Protein AF-A0A7C1EI01-F1 (afdb_monomer_lite)

Secondary structure (DSSP, 8-state):
------HHHHHHHHHHHHHHHHHHHHS-HHHHHHTSPPP--PPSS--S--EEEEEEEE--PSPPBTTTBS-TTPPTT--EEEEEEEE-TT----TTS--HHHHHHTTTT---SSPPP-----

Sequence (122 aa):
MNKHFSRRDFLKLAGGAAATLTGASLLPQFLRKSLIPEEVASAAGDYDLYFAGTDGWMYNPPPYISPYHPDVLAPAPFTNYMFGFRDVTHYVDSVGGLTAVEKVQNQKMKAQHNAPFFWVNQ

pLDDT: mean 81.77, std 12.19, range [41.81, 95.5]

Foldseek 3Di:
DDDDQDPVNVCCVVVVVVCVVVVLVPDDPVVNVVPPPDDPDDDDDDDQWDKDKEKAFAADDDDADPPQWQPPPGDPPGRHIDIAIDTLSPQDQDVVDDHSVVVSVVRYRVDDPDHDDDDDDD

Structure (mmCIF, N/CA/C/O backbone):
data_AF-A0A7C1EI01-F1
#
_entry.id   AF-A0A7C1EI01-F1
#
loop_
_atom_site.group_PDB
_atom_site.id
_atom_site.type_symbol
_atom_site.label_atom_id
_atom_site.label_alt_id
_atom_site.label_comp_id
_atom_site.label_asym_id
_atom_site.label_entity_id
_atom_site.label_seq_id
_atom_site.pdbx_PDB_ins_code
_atom_site.Cartn_x
_atom_site.Cartn_y
_atom_site.Cartn_z
_atom_site.occupancy
_atom_site.B_iso_or_equiv
_atom_site.auth_seq_id
_atom_site.auth_comp_id
_atom_site.auth_asym_id
_atom_site.auth_atom_id
_atom_site.pdbx_PDB_model_num
ATOM 1 N N . MET A 1 1 ? -9.568 25.580 26.111 1.00 41.81 1 MET A N 1
ATOM 2 C CA . MET A 1 1 ? -9.729 26.615 25.062 1.00 41.81 1 MET A CA 1
ATOM 3 C C . MET A 1 1 ? -11.176 26.606 24.595 1.00 41.81 1 MET A C 1
ATOM 5 O O . MET A 1 1 ? -11.569 25.676 23.902 1.00 41.81 1 MET A O 1
ATOM 9 N N . ASN A 1 2 ? -11.974 27.596 24.994 1.00 49.00 2 ASN A N 1
ATOM 10 C CA . ASN A 1 2 ? -13.374 27.693 24.576 1.00 49.00 2 ASN A CA 1
ATOM 11 C C . ASN A 1 2 ? -13.425 28.240 23.144 1.00 49.00 2 ASN A C 1
ATOM 13 O O . ASN A 1 2 ? -13.115 29.408 22.916 1.00 49.00 2 ASN A O 1
ATOM 17 N N . LYS A 1 3 ? -13.769 27.396 22.164 1.00 63.31 3 LYS A N 1
ATOM 18 C CA . LYS A 1 3 ? -14.010 27.847 20.787 1.00 63.31 3 LYS A CA 1
ATOM 19 C C . LYS A 1 3 ? -15.363 28.561 20.748 1.00 63.31 3 LYS A C 1
ATOM 21 O O . LYS A 1 3 ? -16.404 27.916 20.809 1.00 63.31 3 LYS A O 1
ATOM 26 N N . HIS A 1 4 ? -15.349 29.889 20.680 1.00 66.75 4 HIS A N 1
ATOM 27 C CA . HIS A 1 4 ? -16.561 30.684 20.492 1.00 66.75 4 HIS A CA 1
ATOM 28 C C . HIS A 1 4 ? -16.965 30.669 19.014 1.00 66.75 4 HIS A C 1
ATOM 30 O O . HIS A 1 4 ? -16.247 31.202 18.172 1.00 66.75 4 HIS A O 1
ATOM 36 N N . PHE A 1 5 ? -18.120 30.079 18.700 1.00 78.31 5 PHE A N 1
ATOM 37 C CA . PHE A 1 5 ? -18.736 30.212 17.380 1.00 78.31 5 PHE A CA 1
ATOM 38 C C . PHE A 1 5 ? -19.298 31.624 17.220 1.00 78.31 5 PHE A C 1
ATOM 40 O O . PHE A 1 5 ? -20.155 32.055 17.996 1.00 78.31 5 PHE A O 1
ATOM 47 N N . SER A 1 6 ? -18.820 32.364 16.219 1.00 82.81 6 SER A N 1
ATOM 48 C CA . SER A 1 6 ? -19.370 33.679 15.912 1.00 82.81 6 SER A CA 1
ATOM 49 C C . SER A 1 6 ? -20.645 33.552 15.073 1.00 82.81 6 SER A C 1
ATOM 51 O O . SER A 1 6 ? -20.854 32.578 14.350 1.00 82.81 6 SER A O 1
ATOM 53 N N . ARG A 1 7 ? -21.492 34.587 15.094 1.00 83.81 7 ARG A N 1
ATOM 54 C CA . ARG A 1 7 ? -22.681 34.671 14.222 1.00 83.81 7 ARG A CA 1
ATOM 55 C C . ARG A 1 7 ? -22.326 34.532 12.738 1.00 83.81 7 ARG A C 1
ATOM 57 O O . ARG A 1 7 ? -23.116 34.017 11.957 1.00 83.81 7 ARG A O 1
ATOM 64 N N . ARG A 1 8 ? -21.124 34.967 12.351 1.00 83.44 8 ARG A N 1
ATOM 65 C CA . ARG A 1 8 ? -20.612 34.819 10.987 1.00 83.44 8 ARG A CA 1
ATOM 66 C C . ARG A 1 8 ? -20.279 33.364 10.669 1.00 83.44 8 ARG A C 1
ATOM 68 O O . ARG A 1 8 ? -20.521 32.940 9.546 1.00 83.44 8 ARG A O 1
ATOM 75 N N . ASP A 1 9 ? -19.774 32.605 11.635 1.00 83.12 9 ASP A N 1
ATOM 76 C CA . ASP A 1 9 ? -19.512 31.172 11.463 1.00 83.12 9 ASP A CA 1
ATOM 77 C C . ASP A 1 9 ? -20.823 30.393 11.349 1.00 83.12 9 ASP A C 1
ATOM 79 O O . ASP A 1 9 ? -20.943 29.529 10.485 1.00 83.12 9 ASP A O 1
ATOM 83 N N . PHE A 1 10 ? -21.843 30.781 12.121 1.00 85.44 10 PHE A N 1
ATOM 84 C CA . PHE A 1 10 ? -23.197 30.248 11.967 1.00 85.44 10 PHE A CA 1
ATOM 85 C C . PHE A 1 10 ? -23.778 30.543 10.578 1.00 85.44 10 PHE A C 1
ATOM 87 O O . PHE A 1 10 ? -24.258 29.632 9.918 1.00 85.44 10 PHE A O 1
ATOM 94 N N . LEU A 1 11 ? -23.692 31.787 10.092 1.00 85.12 11 LEU A N 1
ATOM 95 C CA . LEU A 1 11 ? -24.203 32.150 8.763 1.00 85.12 11 LEU A CA 1
ATOM 96 C C . LEU A 1 11 ? -23.438 31.464 7.625 1.00 85.12 11 LEU A C 1
ATOM 98 O O . LEU A 1 11 ? -24.045 31.098 6.625 1.00 85.12 11 LEU A O 1
ATOM 102 N N . LYS A 1 12 ? -22.127 31.253 7.773 1.00 81.81 12 LYS A N 1
ATOM 103 C CA . LYS A 1 12 ? -21.328 30.481 6.810 1.00 81.81 12 LYS A CA 1
ATOM 104 C C . LYS A 1 12 ? -21.739 29.012 6.789 1.00 81.81 12 LYS A C 1
ATOM 106 O O . LYS A 1 12 ? -21.883 28.447 5.711 1.00 81.81 12 LYS A O 1
ATOM 111 N N . LEU A 1 13 ? -21.955 28.416 7.961 1.00 81.19 13 LEU A N 1
ATOM 112 C CA . LEU A 1 13 ? -22.380 27.024 8.084 1.00 81.19 13 LEU A CA 1
ATOM 113 C C . LEU A 1 13 ? -23.804 26.832 7.544 1.00 81.19 13 LEU A C 1
ATOM 115 O O . LEU A 1 13 ? -24.029 25.990 6.682 1.00 81.19 13 LEU A O 1
ATOM 119 N N . ALA A 1 14 ? -24.751 27.649 8.007 1.00 76.44 14 ALA A N 1
ATOM 120 C CA . ALA A 1 14 ? -26.152 27.586 7.607 1.00 76.44 14 ALA A CA 1
ATOM 121 C C . ALA A 1 14 ? -26.341 27.948 6.126 1.00 76.44 14 ALA A C 1
ATOM 123 O O . ALA A 1 14 ? -27.041 27.242 5.405 1.00 76.44 14 ALA A O 1
ATOM 124 N N . GLY A 1 15 ? -25.677 29.006 5.651 1.00 74.38 15 GLY A N 1
ATOM 125 C CA . GLY A 1 15 ? -25.700 29.406 4.245 1.00 74.38 15 GLY A CA 1
ATOM 126 C C . GLY A 1 15 ? -25.064 28.356 3.334 1.00 74.38 15 GLY A C 1
ATOM 127 O O . GLY A 1 15 ? -25.639 28.021 2.302 1.00 74.38 15 GLY A O 1
ATOM 128 N N . GLY A 1 16 ? -23.928 27.779 3.741 1.00 73.56 16 GLY A N 1
ATOM 129 C CA . GLY A 1 16 ? -23.265 26.700 3.007 1.00 73.56 16 GLY A CA 1
ATOM 130 C C . GLY A 1 16 ? -24.123 25.438 2.911 1.00 73.56 16 GLY A C 1
ATOM 131 O O . GLY A 1 16 ? -24.260 24.880 1.822 1.00 73.56 16 GLY A O 1
ATOM 132 N N . ALA A 1 17 ? -24.759 25.036 4.017 1.00 70.75 17 ALA A N 1
ATOM 133 C CA . ALA A 1 17 ? -25.672 23.894 4.063 1.00 70.75 17 ALA A CA 1
ATOM 134 C C . ALA A 1 17 ? -26.922 24.116 3.194 1.00 70.75 17 ALA A C 1
ATOM 136 O O . ALA A 1 17 ? -27.318 23.238 2.431 1.00 70.75 17 ALA A O 1
ATOM 137 N N . ALA A 1 18 ? -27.523 25.307 3.245 1.00 70.50 18 ALA A N 1
ATOM 138 C CA . ALA A 1 18 ? -28.698 25.623 2.436 1.00 70.50 18 ALA A CA 1
ATOM 139 C C . ALA A 1 18 ? -28.383 25.607 0.928 1.00 70.50 18 ALA A C 1
ATOM 141 O O . ALA A 1 18 ? -29.167 25.072 0.138 1.00 70.50 18 ALA A O 1
ATOM 142 N N . ALA A 1 19 ? -27.223 26.137 0.523 1.00 73.38 19 ALA A N 1
ATOM 143 C CA . ALA A 1 19 ? -26.795 26.137 -0.877 1.00 73.38 19 ALA A CA 1
ATOM 144 C C . ALA A 1 19 ? -26.515 24.719 -1.401 1.00 73.38 19 ALA A C 1
ATOM 146 O O . ALA A 1 19 ? -26.899 24.397 -2.524 1.00 73.38 19 ALA A O 1
ATOM 147 N N . THR A 1 20 ? -25.894 23.854 -0.593 1.00 71.31 20 THR A N 1
ATOM 148 C CA . THR A 1 20 ? -25.622 22.458 -0.981 1.00 71.31 20 THR A CA 1
ATOM 149 C C . THR A 1 20 ? -26.898 21.631 -1.088 1.00 71.31 20 THR A C 1
ATOM 151 O O . THR A 1 20 ? -27.077 20.931 -2.082 1.00 71.31 20 THR A O 1
ATOM 154 N N . LEU A 1 21 ? -27.820 21.755 -0.129 1.00 69.81 21 LEU A N 1
ATOM 155 C CA . LEU A 1 21 ? -29.100 21.038 -0.165 1.00 69.81 21 LEU A CA 1
ATOM 156 C C . LEU A 1 21 ? -29.973 21.476 -1.350 1.00 69.81 21 LEU A C 1
ATOM 158 O O . LEU A 1 21 ? -30.563 20.635 -2.028 1.00 69.81 21 LEU A O 1
ATOM 162 N N . THR A 1 22 ? -30.009 22.779 -1.644 1.00 70.50 22 THR A N 1
ATOM 163 C CA . THR A 1 22 ? -30.762 23.314 -2.791 1.00 70.50 22 THR A CA 1
ATOM 164 C C . THR A 1 22 ? -30.089 22.961 -4.119 1.00 70.50 22 THR A C 1
ATOM 166 O O . THR A 1 22 ? -30.758 22.587 -5.074 1.00 70.50 22 THR A O 1
ATOM 169 N N . GLY A 1 23 ? -28.758 23.014 -4.199 1.00 67.88 23 GLY A N 1
ATOM 170 C CA . GLY A 1 23 ? -28.025 22.611 -5.400 1.00 67.88 23 GLY A CA 1
ATOM 171 C C . GLY A 1 23 ? -28.218 21.128 -5.728 1.00 67.88 23 GLY A C 1
ATOM 172 O O . GLY A 1 23 ? -28.485 20.777 -6.875 1.00 67.88 23 GLY A O 1
ATOM 173 N N . ALA A 1 24 ? -28.169 20.256 -4.717 1.00 64.94 24 ALA A N 1
ATOM 174 C CA . ALA A 1 24 ? -28.373 18.820 -4.887 1.00 64.94 24 ALA A CA 1
ATOM 175 C C . ALA A 1 24 ? -29.806 18.468 -5.334 1.00 64.94 24 ALA A C 1
ATOM 177 O O . ALA A 1 24 ? -29.994 17.561 -6.149 1.00 64.94 24 ALA A O 1
ATOM 178 N N . SER A 1 25 ? -30.818 19.210 -4.866 1.00 66.38 25 SER A N 1
ATOM 179 C CA . SER A 1 25 ? -32.220 19.008 -5.262 1.00 66.38 25 SER A CA 1
ATOM 180 C C . SER A 1 25 ? -32.546 19.500 -6.678 1.00 66.38 25 SER A C 1
ATOM 182 O O . SER A 1 25 ? -33.592 19.132 -7.215 1.00 66.38 25 SER A O 1
ATOM 184 N N . LEU A 1 26 ? -31.646 20.261 -7.309 1.00 76.94 26 LEU A N 1
ATOM 185 C CA . LEU A 1 26 ? -31.748 20.710 -8.702 1.00 76.94 26 LEU A CA 1
ATOM 186 C C . LEU A 1 26 ? -30.970 19.825 -9.687 1.00 76.94 26 LEU A C 1
ATOM 188 O O . LEU A 1 26 ? -31.162 19.946 -10.896 1.00 76.94 26 LEU A O 1
ATOM 192 N N . LEU A 1 27 ? -30.123 18.905 -9.208 1.00 76.31 27 LEU A N 1
ATOM 193 C CA . LEU A 1 27 ? -29.371 18.007 -10.087 1.00 76.31 27 LEU A CA 1
ATOM 194 C C . LEU A 1 27 ? -30.304 17.035 -10.829 1.00 76.31 27 LEU A C 1
ATOM 196 O O . LEU A 1 27 ? -31.235 16.512 -10.214 1.00 76.31 27 LEU A O 1
ATOM 200 N N . PRO A 1 28 ? -30.050 16.715 -12.107 1.00 75.38 28 PRO A N 1
ATOM 201 C CA . PRO A 1 28 ? -30.771 15.667 -12.822 1.00 75.38 28 PRO A CA 1
ATOM 202 C C . PRO A 1 28 ? -30.701 14.315 -12.099 1.00 75.38 28 PRO A C 1
ATOM 204 O O . PRO A 1 28 ? -29.660 13.938 -11.561 1.00 75.38 28 PRO A O 1
ATOM 207 N N . GLN A 1 29 ? -31.797 13.552 -12.106 1.00 68.62 29 GLN A N 1
ATOM 208 C CA . GLN A 1 29 ? -31.934 12.314 -11.322 1.00 68.62 29 GLN A CA 1
ATOM 209 C C . GLN A 1 29 ? -30.859 11.254 -11.628 1.00 68.62 29 GLN A C 1
ATOM 211 O O . GLN A 1 29 ? -30.470 10.502 -10.736 1.00 68.62 29 GLN A O 1
ATOM 216 N N . PHE A 1 30 ? -30.329 11.233 -12.854 1.00 72.50 30 PHE A N 1
ATOM 217 C CA . PHE A 1 30 ? -29.234 10.342 -13.244 1.00 72.50 30 PHE A CA 1
ATOM 218 C C . PHE A 1 30 ? -27.877 10.743 -12.636 1.00 72.50 30 PHE A C 1
ATOM 220 O O . PHE A 1 30 ? -27.081 9.869 -12.321 1.00 72.50 30 PHE A O 1
ATOM 227 N N . LEU A 1 31 ? -27.634 12.038 -12.397 1.00 69.44 31 LEU A N 1
ATOM 228 C CA . LEU A 1 31 ? -26.421 12.530 -11.729 1.00 69.44 31 LEU A CA 1
ATOM 229 C C . LEU A 1 31 ? -26.479 12.344 -10.212 1.00 69.44 31 LEU A C 1
ATOM 231 O O . LEU A 1 31 ? -25.445 12.152 -9.582 1.00 69.44 31 LEU A O 1
ATOM 235 N N . ARG A 1 32 ? -27.682 12.355 -9.620 1.00 66.19 32 ARG A N 1
ATOM 236 C CA . ARG A 1 32 ? -27.852 12.107 -8.180 1.00 66.19 32 ARG A CA 1
ATOM 237 C C . ARG A 1 32 ? -27.375 10.714 -7.786 1.00 66.19 32 ARG A C 1
ATOM 239 O O . ARG A 1 32 ? -26.705 10.594 -6.775 1.00 66.19 32 ARG A O 1
ATOM 246 N N . LYS A 1 33 ? -27.665 9.682 -8.587 1.00 62.31 33 LYS A N 1
ATOM 247 C CA . LYS A 1 33 ? -27.241 8.303 -8.290 1.00 62.31 33 LYS A CA 1
ATOM 248 C C . LYS A 1 33 ? -25.723 8.111 -8.303 1.00 62.31 33 LYS A C 1
ATOM 250 O O . LYS A 1 33 ? -25.226 7.371 -7.471 1.00 62.31 33 LYS A O 1
ATOM 255 N N . SER A 1 34 ? -24.997 8.794 -9.187 1.00 62.25 34 SER A N 1
ATOM 256 C CA . SER A 1 34 ? -23.532 8.673 -9.268 1.00 62.25 34 SER A CA 1
ATOM 257 C C . SER A 1 34 ? -22.776 9.456 -8.192 1.00 62.25 34 SER A C 1
ATOM 259 O O . SER A 1 34 ? -21.573 9.276 -8.045 1.00 62.25 34 SER A O 1
ATOM 261 N N . LEU A 1 35 ? -23.452 10.365 -7.484 1.00 61.28 35 LEU A N 1
ATOM 262 C CA . LEU A 1 35 ? -22.847 11.245 -6.480 1.00 61.28 35 LEU A CA 1
ATOM 263 C C . LEU A 1 35 ? -23.216 10.861 -5.045 1.00 61.28 35 LEU A C 1
ATOM 265 O O . LEU A 1 35 ? -22.760 11.517 -4.109 1.00 61.28 35 LEU A O 1
ATOM 269 N N . ILE A 1 36 ? -24.044 9.832 -4.856 1.00 63.16 36 ILE A N 1
ATOM 270 C CA . ILE A 1 36 ? -24.290 9.277 -3.528 1.00 63.16 36 ILE A CA 1
ATOM 271 C C . ILE A 1 36 ? -23.066 8.421 -3.188 1.00 63.16 36 ILE A C 1
ATOM 273 O O . ILE A 1 36 ? -22.747 7.518 -3.962 1.00 63.16 36 ILE A O 1
ATOM 277 N N . PRO A 1 37 ? -22.359 8.701 -2.079 1.00 55.44 37 PRO A N 1
ATOM 278 C CA . PRO A 1 37 ? -21.342 7.791 -1.579 1.00 55.44 37 PRO A CA 1
ATOM 279 C C . PRO A 1 37 ? -21.984 6.417 -1.403 1.00 55.44 37 PRO A C 1
ATOM 281 O O . PRO A 1 37 ? -22.984 6.301 -0.694 1.00 55.44 37 PRO A O 1
ATOM 284 N N . GLU A 1 38 ? -21.449 5.404 -2.081 1.00 56.34 38 GLU A N 1
ATOM 285 C CA . GLU A 1 38 ? -21.878 4.024 -1.872 1.00 56.34 38 GLU A CA 1
ATOM 286 C C . GLU A 1 38 ? -21.678 3.696 -0.388 1.00 56.34 38 GLU A C 1
ATOM 288 O O . GLU A 1 38 ? -20.615 3.972 0.183 1.00 56.34 38 GLU A O 1
ATOM 293 N N . GLU A 1 39 ? -22.713 3.157 0.253 1.00 55.19 39 GLU A N 1
ATOM 294 C CA . GLU A 1 39 ? -22.588 2.678 1.620 1.00 55.19 39 GLU A CA 1
ATOM 295 C C . GLU A 1 39 ? -21.586 1.522 1.601 1.00 55.19 39 GLU A C 1
ATOM 297 O O . GLU A 1 39 ? -21.732 0.569 0.832 1.00 55.19 39 GLU A O 1
ATOM 302 N N . VAL A 1 40 ? -20.517 1.637 2.390 1.00 62.44 40 VAL A N 1
ATOM 303 C CA . VAL A 1 40 ? -19.517 0.575 2.497 1.00 62.44 40 VAL A CA 1
A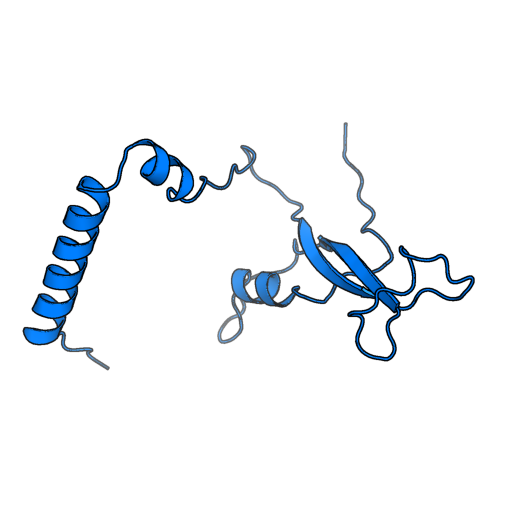TOM 304 C C . VAL A 1 40 ? -20.242 -0.647 3.044 1.00 62.44 40 VAL A C 1
ATOM 306 O O . VAL A 1 40 ? -20.626 -0.670 4.212 1.00 62.44 40 VAL A O 1
ATOM 309 N N . ALA A 1 41 ? -20.470 -1.640 2.186 1.00 61.88 41 ALA A N 1
ATOM 310 C CA . ALA A 1 41 ? -21.059 -2.900 2.594 1.00 61.88 41 ALA A CA 1
ATOM 311 C C . ALA A 1 41 ? -20.102 -3.576 3.581 1.00 61.88 41 ALA A C 1
ATOM 313 O O . ALA A 1 41 ? -19.073 -4.132 3.198 1.00 61.88 41 ALA A O 1
ATOM 314 N N . SER A 1 42 ? -20.438 -3.495 4.862 1.00 60.91 42 SER A N 1
ATOM 315 C CA . SER A 1 42 ? -19.788 -4.278 5.901 1.00 60.91 42 SER A CA 1
ATOM 316 C C . SER A 1 42 ? -20.438 -5.650 5.925 1.00 60.91 42 SER A C 1
ATOM 318 O O . SER A 1 42 ? -21.665 -5.772 5.902 1.00 60.91 42 SER A O 1
ATOM 320 N N . ALA A 1 43 ? -19.622 -6.696 5.976 1.00 59.16 43 ALA A N 1
ATOM 321 C CA . ALA A 1 43 ? -20.144 -8.006 6.307 1.00 59.16 43 ALA A CA 1
ATOM 322 C C . ALA A 1 43 ? -20.813 -7.936 7.709 1.00 59.16 43 ALA A C 1
ATOM 324 O O . ALA A 1 43 ? -20.431 -7.118 8.551 1.00 59.16 43 ALA A O 1
ATOM 325 N N . ALA A 1 44 ? -21.839 -8.757 7.953 1.00 64.81 44 ALA A N 1
ATOM 326 C CA . ALA A 1 44 ? -22.525 -8.816 9.247 1.00 64.81 44 ALA A CA 1
ATOM 327 C C . ALA A 1 44 ? -21.812 -9.752 10.246 1.00 64.81 44 ALA A C 1
ATOM 329 O O . ALA A 1 44 ? -21.657 -10.942 9.959 1.00 64.81 44 ALA A O 1
ATOM 330 N N . GLY A 1 45 ? -21.421 -9.238 11.418 1.00 69.38 45 GLY A N 1
ATOM 331 C CA . GLY A 1 45 ? -20.837 -10.022 12.515 1.00 69.38 45 GLY A CA 1
ATOM 332 C C . GLY A 1 45 ? -19.620 -9.369 13.174 1.00 69.38 45 GLY A C 1
ATOM 333 O O . GLY A 1 45 ? -19.152 -8.321 12.734 1.00 69.38 45 GLY A O 1
ATOM 334 N N . ASP A 1 46 ? -19.122 -10.007 14.232 1.00 75.06 46 ASP A N 1
ATOM 335 C CA . ASP A 1 46 ? -17.836 -9.668 14.842 1.00 75.06 46 ASP A CA 1
ATOM 336 C C . ASP A 1 46 ? -16.713 -10.350 14.050 1.00 75.06 46 ASP A C 1
ATOM 338 O O . ASP A 1 46 ? -16.715 -11.572 13.889 1.00 75.06 46 ASP A O 1
ATOM 342 N N . TYR A 1 47 ? -15.760 -9.560 13.551 1.00 77.00 47 TYR A N 1
ATOM 343 C CA . TYR A 1 47 ? -14.587 -10.053 12.826 1.00 77.00 47 TYR A CA 1
ATOM 344 C C . TYR A 1 47 ? -13.337 -9.941 13.682 1.00 77.00 47 TYR A C 1
ATOM 346 O O . TYR A 1 47 ? -13.094 -8.914 14.321 1.00 77.00 47 TYR A O 1
ATOM 354 N N . ASP A 1 48 ? -12.514 -10.979 13.627 1.00 85.75 48 ASP A N 1
ATOM 355 C CA . ASP A 1 48 ? -11.209 -11.067 14.271 1.00 85.75 48 ASP A CA 1
ATOM 356 C C . ASP A 1 48 ? -10.039 -10.892 13.287 1.00 85.75 48 ASP A C 1
ATOM 358 O O . ASP A 1 48 ? -8.890 -10.883 13.720 1.00 85.75 48 ASP A O 1
ATOM 362 N N . LEU A 1 49 ? -10.313 -10.703 11.987 1.00 87.19 49 LEU A N 1
ATOM 363 C CA . LEU A 1 49 ? -9.315 -10.540 10.927 1.00 87.19 49 LEU A CA 1
ATOM 364 C C . LEU A 1 49 ? -9.722 -9.429 9.947 1.00 87.19 49 LEU A C 1
ATOM 366 O O . LEU A 1 49 ? -10.802 -9.468 9.357 1.00 87.19 49 LEU A O 1
ATOM 370 N N . TYR A 1 50 ? -8.835 -8.452 9.739 1.00 86.38 50 TYR A N 1
ATOM 371 C CA . TYR A 1 50 ? -9.069 -7.294 8.873 1.00 86.38 50 TYR A CA 1
ATOM 372 C C . TYR A 1 50 ? -7.957 -7.149 7.835 1.00 86.38 50 TYR A C 1
ATOM 374 O O . TYR A 1 50 ? -6.785 -6.965 8.173 1.00 86.38 50 TYR A O 1
ATOM 382 N N . PHE A 1 51 ? -8.340 -7.147 6.557 1.00 87.94 51 PHE A N 1
ATOM 383 C CA . PHE A 1 51 ? -7.440 -6.864 5.442 1.00 87.94 51 PHE A CA 1
ATOM 384 C C . PHE A 1 51 ? -7.818 -5.557 4.756 1.00 87.94 51 PHE A C 1
ATOM 386 O O . PHE A 1 51 ? -8.951 -5.372 4.317 1.00 87.94 51 PHE A O 1
ATOM 393 N N . ALA A 1 52 ? -6.844 -4.663 4.617 1.00 87.81 52 ALA A N 1
ATOM 394 C CA . ALA A 1 52 ? -6.987 -3.457 3.819 1.00 87.81 52 ALA A CA 1
ATOM 395 C C . ALA A 1 52 ? -6.411 -3.686 2.419 1.00 87.81 52 ALA A C 1
ATOM 397 O O . ALA A 1 52 ? -5.305 -4.216 2.279 1.00 87.81 52 ALA A O 1
ATOM 398 N N . GLY A 1 53 ? -7.138 -3.249 1.390 1.00 88.25 53 GLY A N 1
ATOM 399 C CA . GLY A 1 53 ? -6.574 -3.104 0.051 1.00 88.25 53 GLY A CA 1
ATOM 400 C C . GLY A 1 53 ? -5.484 -2.030 0.056 1.00 88.25 53 GLY A C 1
ATOM 401 O O . GLY A 1 53 ? -5.661 -0.959 0.634 1.00 88.25 53 GLY A O 1
ATOM 402 N N . THR A 1 54 ? -4.349 -2.324 -0.564 1.00 91.75 54 THR A N 1
ATOM 403 C CA . THR A 1 54 ? -3.205 -1.418 -0.694 1.00 91.75 54 THR A CA 1
ATOM 404 C C . THR A 1 54 ? -2.629 -1.499 -2.104 1.00 91.75 54 THR A C 1
ATOM 406 O O . THR A 1 54 ? -2.949 -2.387 -2.894 1.00 91.75 54 THR A O 1
ATOM 409 N N . ASP A 1 55 ? -1.784 -0.539 -2.422 1.00 92.81 55 ASP A N 1
ATOM 410 C CA . ASP A 1 55 ? -1.111 -0.339 -3.686 1.00 92.81 55 ASP A CA 1
ATOM 411 C C . ASP A 1 55 ? 0.383 -0.094 -3.458 1.00 92.81 55 ASP A C 1
ATOM 413 O O . ASP A 1 55 ? 0.833 0.112 -2.329 1.00 92.81 55 ASP A O 1
ATOM 417 N N . GLY A 1 56 ? 1.191 -0.142 -4.509 1.00 93.44 56 GLY A N 1
ATOM 418 C CA . GLY A 1 56 ? 2.613 0.142 -4.388 1.00 93.44 56 GLY A CA 1
ATOM 419 C C . GLY A 1 56 ? 3.396 -0.114 -5.661 1.00 93.44 56 GLY A C 1
ATOM 420 O O . GLY A 1 56 ? 2.876 -0.623 -6.651 1.00 93.44 56 GLY A O 1
ATOM 421 N N . TRP A 1 57 ? 4.674 0.246 -5.611 1.00 93.75 57 TRP A N 1
ATOM 422 C CA . TRP A 1 57 ? 5.619 -0.010 -6.686 1.00 93.75 57 TRP A CA 1
ATOM 423 C C . TRP A 1 57 ? 6.492 -1.213 -6.347 1.00 93.75 57 TRP A C 1
ATOM 425 O O . TRP A 1 57 ? 6.957 -1.353 -5.215 1.00 93.75 57 TRP A O 1
ATOM 435 N N . MET A 1 58 ? 6.750 -2.058 -7.338 1.00 92.56 58 MET A N 1
ATOM 436 C CA . MET A 1 58 ? 7.649 -3.198 -7.211 1.00 92.56 58 MET A CA 1
ATOM 437 C C . MET A 1 58 ? 8.644 -3.254 -8.365 1.00 92.56 58 MET A C 1
ATOM 439 O O . MET A 1 58 ? 8.401 -2.749 -9.464 1.00 92.56 58 MET A O 1
ATOM 443 N N . TYR A 1 59 ? 9.787 -3.876 -8.095 1.00 93.00 59 TYR A N 1
ATOM 444 C CA . TYR A 1 59 ? 10.759 -4.231 -9.115 1.00 93.00 59 TYR A CA 1
ATOM 445 C C . TYR A 1 59 ? 10.503 -5.670 -9.550 1.00 93.00 59 TYR A C 1
ATOM 447 O O . TYR A 1 59 ? 10.532 -6.584 -8.727 1.00 93.00 59 TYR A O 1
ATOM 455 N N . ASN A 1 60 ? 10.269 -5.858 -10.841 1.00 91.50 60 ASN A N 1
ATOM 456 C CA . ASN A 1 60 ? 10.257 -7.151 -11.495 1.00 91.50 60 ASN A CA 1
ATOM 457 C C . ASN A 1 60 ? 11.457 -7.211 -12.455 1.00 91.50 60 ASN A C 1
ATOM 459 O O . ASN A 1 60 ? 11.687 -6.248 -13.194 1.00 91.50 60 ASN A O 1
ATOM 463 N N . PRO A 1 61 ? 12.252 -8.291 -12.447 1.00 92.94 61 PRO A N 1
ATOM 464 C CA . PRO A 1 61 ? 13.382 -8.412 -13.355 1.00 92.94 61 PRO A CA 1
ATOM 465 C C . PRO A 1 61 ? 12.923 -8.688 -14.802 1.00 92.94 61 PRO A C 1
ATOM 467 O O . PRO A 1 61 ? 11.790 -9.124 -15.018 1.00 92.94 61 PRO A O 1
ATOM 470 N N . PRO A 1 62 ? 13.815 -8.499 -15.795 1.00 93.69 62 PRO A N 1
ATOM 471 C CA . PRO A 1 62 ? 13.580 -8.911 -17.180 1.00 93.69 62 PRO A CA 1
ATOM 472 C C . PRO A 1 62 ? 13.154 -10.393 -17.303 1.00 93.69 62 PRO A C 1
ATOM 474 O O . PRO A 1 62 ? 13.512 -11.201 -16.442 1.00 93.69 62 PRO A O 1
ATOM 477 N N . PRO A 1 63 ? 12.474 -10.791 -18.399 1.00 94.62 63 PRO A N 1
ATOM 478 C CA . PRO A 1 63 ? 12.352 -10.078 -19.674 1.00 94.62 63 PRO A CA 1
ATOM 479 C C . PRO A 1 63 ? 11.251 -9.010 -19.700 1.00 94.62 63 PRO A C 1
ATOM 481 O O . PRO A 1 63 ? 10.171 -9.194 -19.149 1.00 94.62 63 PRO A O 1
ATOM 484 N N . TYR A 1 64 ? 11.513 -7.911 -20.410 1.00 94.25 64 TYR A N 1
ATOM 485 C CA . TYR A 1 64 ? 10.533 -6.850 -20.645 1.00 94.25 64 TYR A CA 1
ATOM 486 C C . TYR A 1 64 ? 9.592 -7.235 -21.785 1.00 94.25 64 TYR A C 1
ATOM 488 O O . TYR A 1 64 ? 10.033 -7.656 -22.856 1.00 94.25 64 TYR A O 1
ATOM 496 N N . ILE A 1 65 ? 8.292 -7.095 -21.544 1.00 93.12 65 ILE A N 1
ATOM 497 C CA . ILE A 1 65 ? 7.221 -7.494 -22.453 1.00 93.12 65 ILE A CA 1
ATOM 498 C C . ILE A 1 65 ? 6.305 -6.289 -22.639 1.00 93.12 65 ILE A C 1
ATOM 500 O O . ILE A 1 65 ? 5.468 -5.984 -21.790 1.00 93.12 65 ILE A O 1
ATOM 504 N N . SER A 1 66 ? 6.468 -5.590 -23.759 1.00 90.00 66 SER A N 1
ATOM 505 C CA . SER A 1 66 ? 5.632 -4.436 -24.095 1.00 90.00 66 SER A CA 1
ATOM 506 C C . SER A 1 66 ? 4.185 -4.864 -24.406 1.00 90.00 66 SER A C 1
ATOM 508 O O . SER A 1 66 ? 4.003 -5.895 -25.058 1.00 9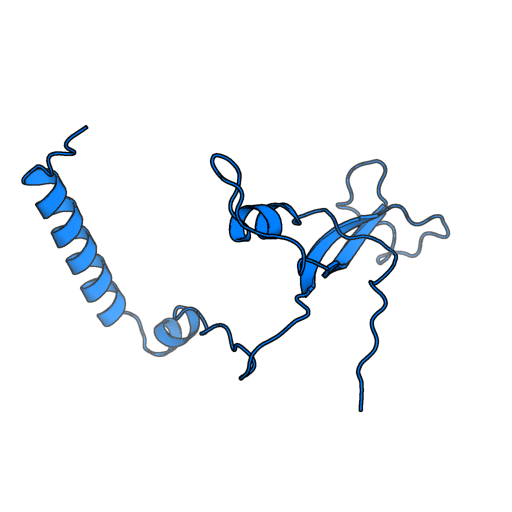0.00 66 SER A O 1
ATOM 510 N N . PRO A 1 67 ? 3.154 -4.103 -23.982 1.00 88.00 67 PRO A N 1
ATOM 511 C CA . PRO A 1 67 ? 3.201 -2.873 -23.176 1.00 88.00 67 PRO A CA 1
ATOM 512 C C . PRO A 1 67 ? 3.111 -3.114 -21.655 1.00 88.00 67 PRO A C 1
ATOM 514 O O . PRO A 1 67 ? 2.940 -2.167 -20.896 1.00 88.00 67 PRO A O 1
ATOM 517 N N . TYR A 1 68 ? 3.160 -4.368 -21.206 1.00 88.94 68 TYR A N 1
ATOM 518 C CA . TYR A 1 68 ? 2.794 -4.768 -19.843 1.00 88.94 68 TYR A CA 1
ATOM 519 C C . TYR A 1 68 ? 3.897 -4.546 -18.798 1.00 88.94 68 TYR A C 1
ATOM 521 O O . TYR A 1 68 ? 3.603 -4.294 -17.631 1.00 88.94 68 TYR A O 1
ATOM 529 N N . HIS A 1 69 ? 5.166 -4.685 -19.184 1.00 92.94 69 HIS A N 1
ATOM 530 C CA . HIS A 1 69 ? 6.308 -4.564 -18.281 1.00 92.94 69 HIS A CA 1
ATOM 531 C C . HIS A 1 69 ? 7.568 -4.118 -19.047 1.00 92.94 69 HIS A C 1
ATOM 533 O O . HIS A 1 69 ? 7.908 -4.746 -20.054 1.00 92.94 69 HIS A O 1
ATOM 539 N N . PRO A 1 70 ? 8.301 -3.097 -18.570 1.00 94.56 70 PRO A N 1
ATOM 540 C CA . PRO A 1 70 ? 7.995 -2.263 -17.408 1.00 94.56 70 PRO A CA 1
ATOM 541 C C . PRO A 1 70 ? 6.849 -1.277 -17.677 1.00 94.56 70 PRO A C 1
ATOM 543 O O . PRO A 1 70 ? 6.601 -0.875 -18.811 1.00 94.56 70 PRO A O 1
ATOM 546 N N . ASP A 1 71 ? 6.165 -0.889 -16.608 1.00 93.81 71 ASP A N 1
ATOM 547 C CA . ASP A 1 71 ? 5.236 0.232 -16.563 1.00 93.81 71 ASP A CA 1
ATOM 548 C C . ASP A 1 71 ? 6.000 1.538 -16.823 1.00 93.81 71 ASP A C 1
ATOM 550 O O . ASP A 1 71 ? 6.974 1.862 -16.140 1.00 93.81 71 ASP A O 1
ATOM 554 N N . VAL A 1 72 ? 5.545 2.292 -17.824 1.00 93.31 72 VAL A N 1
ATOM 555 C CA . VAL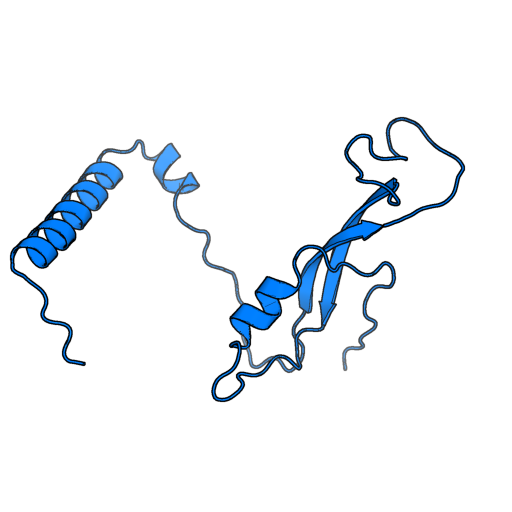 A 1 72 ? 6.163 3.552 -18.263 1.00 93.31 72 VAL A CA 1
ATOM 556 C C . VAL A 1 72 ? 6.057 4.677 -17.229 1.00 93.31 72 VAL A C 1
ATOM 558 O O . VAL A 1 72 ? 6.779 5.666 -17.340 1.00 93.31 72 VAL A O 1
ATOM 561 N N . LEU A 1 73 ? 5.168 4.548 -16.239 1.00 94.12 73 LEU A N 1
ATOM 562 C CA . LEU A 1 73 ? 4.977 5.511 -15.153 1.00 94.12 73 LEU A CA 1
ATOM 563 C C . LEU A 1 73 ? 5.695 5.109 -13.859 1.00 94.12 73 LEU A C 1
ATOM 565 O O . LEU A 1 73 ? 5.642 5.861 -12.883 1.00 94.12 73 LEU A O 1
ATOM 569 N N . ALA A 1 74 ? 6.363 3.952 -13.824 1.00 94.19 74 ALA A N 1
ATOM 570 C CA . ALA A 1 74 ? 7.058 3.507 -12.627 1.00 94.19 74 ALA A CA 1
ATOM 571 C C . ALA A 1 74 ? 8.248 4.434 -12.297 1.00 94.19 74 ALA A C 1
ATOM 573 O O . ALA A 1 74 ? 9.117 4.659 -13.145 1.00 94.19 74 ALA A O 1
ATOM 574 N N . PRO A 1 75 ? 8.334 4.972 -11.065 1.00 94.62 75 PRO A N 1
ATOM 575 C CA . PRO A 1 75 ? 9.506 5.715 -10.634 1.00 94.62 75 PRO A CA 1
ATOM 576 C C . PRO A 1 75 ? 10.675 4.755 -10.404 1.00 94.62 75 PRO A C 1
ATOM 578 O O . PRO A 1 75 ? 10.494 3.645 -9.902 1.00 94.62 75 PRO A O 1
ATOM 581 N N . ALA A 1 76 ? 11.897 5.199 -10.698 1.00 94.50 76 ALA A N 1
ATOM 582 C CA . ALA A 1 76 ? 13.089 4.421 -10.375 1.00 94.50 76 ALA A CA 1
ATOM 583 C C . ALA A 1 76 ? 13.160 4.127 -8.855 1.00 94.50 76 ALA A C 1
ATOM 585 O O . ALA A 1 76 ? 12.871 5.023 -8.056 1.00 94.50 76 ALA A O 1
ATOM 586 N N . PRO A 1 77 ? 13.557 2.909 -8.427 1.00 93.19 77 PRO A N 1
ATOM 587 C CA . PRO A 1 77 ? 14.075 1.793 -9.229 1.00 93.19 77 PRO A CA 1
ATOM 588 C C . PRO A 1 77 ? 13.009 0.762 -9.654 1.00 93.19 77 PRO A C 1
ATOM 590 O O . PRO A 1 77 ? 13.358 -0.361 -10.003 1.00 93.19 77 PRO A O 1
ATOM 593 N N . PHE A 1 78 ? 11.721 1.081 -9.569 1.00 94.44 78 PHE A N 1
ATOM 594 C CA . PHE A 1 78 ? 10.641 0.123 -9.787 1.00 94.44 78 PHE A CA 1
ATOM 595 C C . PHE A 1 78 ? 10.287 -0.042 -11.266 1.00 94.44 78 PHE A C 1
ATOM 597 O O . PHE A 1 78 ? 10.651 0.777 -12.107 1.00 94.44 78 PHE A O 1
ATOM 604 N N . THR A 1 79 ? 9.561 -1.114 -11.580 1.00 95.50 79 THR A N 1
ATOM 605 C CA . THR A 1 79 ? 9.164 -1.450 -12.954 1.00 95.50 79 THR A CA 1
ATOM 606 C C . THR A 1 79 ? 7.674 -1.684 -13.111 1.00 95.50 79 THR A C 1
ATOM 608 O O . THR A 1 79 ? 7.215 -1.751 -14.242 1.00 95.50 79 THR A O 1
ATOM 611 N N . ASN A 1 80 ? 6.912 -1.882 -12.033 1.00 93.50 80 ASN A N 1
ATOM 612 C CA . ASN A 1 80 ? 5.478 -2.147 -12.109 1.00 93.50 80 ASN A CA 1
ATOM 613 C C . ASN A 1 80 ? 4.753 -1.551 -10.912 1.00 93.50 80 ASN A C 1
ATOM 615 O O . ASN A 1 80 ? 5.258 -1.589 -9.786 1.00 93.50 80 ASN A O 1
ATOM 619 N N . TYR A 1 81 ? 3.544 -1.065 -11.162 1.00 93.06 81 TYR A N 1
ATOM 620 C CA . TYR A 1 81 ? 2.568 -0.839 -10.113 1.00 93.06 81 TYR A CA 1
ATOM 621 C C . TYR A 1 81 ? 1.862 -2.149 -9.759 1.00 93.06 81 TYR A C 1
ATOM 623 O O . TYR A 1 81 ? 1.595 -2.978 -10.632 1.00 93.06 81 TYR A O 1
ATOM 631 N N . MET A 1 82 ? 1.543 -2.337 -8.484 1.00 91.50 82 MET A N 1
ATOM 632 C CA . MET A 1 82 ? 0.808 -3.499 -8.005 1.00 91.50 82 MET A CA 1
ATOM 633 C C . MET A 1 82 ? -0.271 -3.108 -7.001 1.00 91.50 82 MET A C 1
ATOM 635 O O . MET A 1 82 ? -0.117 -2.154 -6.238 1.00 91.50 82 MET A O 1
ATOM 639 N N . PHE A 1 83 ? -1.333 -3.908 -6.972 1.00 91.94 83 PHE A N 1
ATOM 640 C CA . PHE A 1 83 ? -2.327 -3.913 -5.906 1.00 91.94 83 PHE A CA 1
ATOM 641 C C . PHE A 1 83 ? -2.131 -5.151 -5.036 1.00 91.94 83 PHE A C 1
ATOM 643 O O . PHE A 1 83 ? -1.664 -6.189 -5.504 1.00 91.94 83 PHE A O 1
ATOM 650 N N . GLY A 1 84 ? -2.505 -5.052 -3.770 1.00 89.25 84 GLY A N 1
ATOM 651 C CA . GLY A 1 84 ? -2.421 -6.160 -2.836 1.00 89.25 84 GLY A CA 1
ATOM 652 C C . GLY A 1 84 ? -3.254 -5.923 -1.589 1.00 89.25 84 GLY A C 1
ATOM 653 O O . GLY A 1 84 ? -4.049 -4.988 -1.508 1.00 89.25 84 GLY A O 1
ATOM 654 N N . PHE A 1 85 ? -3.041 -6.784 -0.602 1.00 88.12 85 PHE A N 1
ATOM 655 C CA . PHE A 1 85 ? -3.710 -6.710 0.688 1.00 88.12 85 PHE A CA 1
ATOM 656 C C . PHE A 1 85 ? -2.688 -6.606 1.811 1.00 88.12 85 PHE A C 1
ATOM 658 O O . PHE A 1 85 ? -1.592 -7.167 1.735 1.00 88.12 85 PHE A O 1
ATOM 665 N N . ARG A 1 86 ? -3.067 -5.905 2.875 1.00 88.19 86 ARG A N 1
ATOM 666 C CA . ARG A 1 86 ? -2.293 -5.785 4.105 1.00 88.19 86 ARG A CA 1
ATOM 667 C C . ARG A 1 86 ? -3.141 -6.246 5.277 1.00 88.19 86 ARG A C 1
ATOM 669 O O . ARG A 1 86 ? -4.264 -5.774 5.429 1.00 88.19 86 ARG A O 1
ATOM 676 N N . ASP A 1 87 ? -2.591 -7.132 6.104 1.00 89.62 87 ASP A N 1
ATOM 677 C CA . ASP A 1 87 ? -3.178 -7.436 7.410 1.00 89.62 87 ASP A CA 1
ATOM 678 C C . ASP A 1 87 ? -3.076 -6.193 8.302 1.00 89.62 87 ASP A C 1
ATOM 680 O O . ASP A 1 87 ? -1.977 -5.701 8.584 1.00 89.62 87 ASP A O 1
ATOM 684 N N . VAL A 1 88 ? -4.231 -5.671 8.707 1.00 90.56 88 VAL A N 1
ATOM 685 C CA . VAL A 1 88 ? -4.370 -4.492 9.568 1.00 90.56 88 VAL A CA 1
ATOM 686 C C . VAL A 1 88 ? -5.071 -4.811 10.886 1.00 90.56 88 VAL A C 1
ATOM 688 O O . VAL A 1 88 ? -5.382 -3.903 11.651 1.00 90.56 88 VAL A O 1
ATOM 691 N N . THR A 1 89 ? -5.265 -6.094 11.192 1.00 90.12 89 THR A N 1
ATOM 692 C CA . THR A 1 89 ? -5.960 -6.593 12.392 1.00 90.12 89 THR A CA 1
ATOM 693 C C . THR A 1 89 ? -5.365 -6.048 13.688 1.00 90.12 89 THR A C 1
ATOM 695 O O . THR A 1 89 ? -6.065 -5.798 14.662 1.00 90.12 89 THR A O 1
ATOM 698 N N . HIS A 1 90 ? -4.054 -5.820 13.695 1.00 89.50 90 HIS A N 1
ATOM 699 C CA . HIS A 1 90 ? -3.301 -5.362 14.858 1.00 89.50 90 HIS A CA 1
ATOM 700 C C . HIS A 1 90 ? -3.268 -3.831 15.018 1.00 89.50 90 HIS A C 1
ATOM 702 O O . HIS A 1 90 ? -2.656 -3.323 15.963 1.00 89.50 90 HIS A O 1
ATOM 708 N N . TYR A 1 91 ? -3.873 -3.062 14.105 1.00 92.06 91 TYR A N 1
ATOM 709 C CA . TYR A 1 91 ? -3.925 -1.608 14.235 1.00 92.06 91 TYR A CA 1
ATOM 710 C C . TYR A 1 91 ? -4.997 -1.189 15.228 1.00 92.06 91 TYR A C 1
ATOM 712 O O . TYR A 1 91 ? -6.181 -1.136 14.926 1.00 92.06 91 TYR A O 1
ATOM 720 N N . VAL A 1 92 ? -4.527 -0.835 16.420 1.00 90.06 92 VAL A N 1
ATOM 721 C CA . VAL A 1 92 ? -5.332 -0.282 17.509 1.00 90.06 92 VAL A CA 1
ATOM 722 C C . VAL A 1 92 ? -5.003 1.188 17.731 1.00 90.06 92 VAL A C 1
ATOM 724 O O . VAL A 1 92 ? -3.907 1.652 17.389 1.00 90.06 92 VAL A O 1
ATOM 727 N N . ASP A 1 93 ? -5.933 1.930 18.323 1.00 92.19 93 ASP A N 1
ATOM 728 C CA . ASP A 1 93 ? -5.682 3.302 18.756 1.00 92.19 93 ASP A CA 1
ATOM 729 C C . ASP A 1 93 ? -4.556 3.345 19.795 1.00 92.19 93 ASP A C 1
ATOM 731 O O . ASP A 1 93 ? -4.428 2.477 20.658 1.00 92.19 93 ASP A O 1
ATOM 735 N N . SER A 1 94 ? -3.713 4.371 19.707 1.00 89.19 94 SER A N 1
ATOM 736 C CA . SER A 1 94 ? -2.646 4.627 20.681 1.00 89.19 94 SER A CA 1
ATOM 737 C C . SER A 1 94 ? -2.861 5.973 21.357 1.00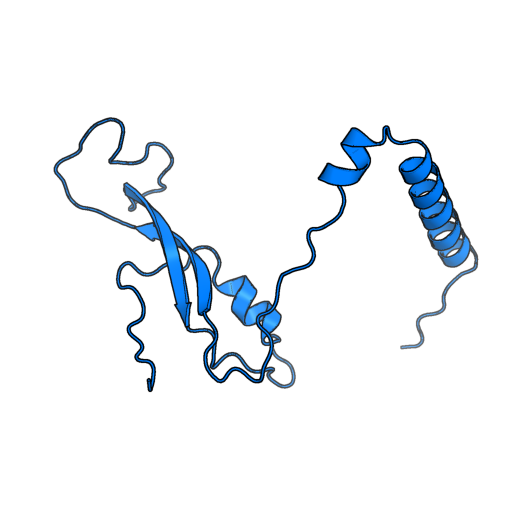 89.19 94 SER A C 1
ATOM 739 O O . SER A 1 94 ? -3.121 6.967 20.681 1.00 89.19 94 SER A O 1
ATOM 741 N N . VAL A 1 95 ? -2.712 6.023 22.683 1.00 92.00 95 VAL A N 1
ATOM 742 C CA . VAL A 1 95 ? -2.863 7.266 23.455 1.00 92.00 95 VAL A CA 1
ATOM 743 C C . VAL A 1 95 ? -1.811 8.284 23.010 1.00 92.00 95 VAL A C 1
ATOM 745 O O . VAL A 1 95 ? -0.615 8.018 23.090 1.00 92.00 95 VAL A O 1
ATOM 748 N N . GLY A 1 96 ? -2.262 9.447 22.532 1.00 91.31 96 GLY A N 1
ATOM 749 C CA . GLY A 1 96 ? -1.385 10.519 22.042 1.00 91.31 96 GLY A CA 1
ATOM 750 C C . GLY A 1 96 ? -0.692 10.229 20.704 1.00 91.31 96 GLY A C 1
ATOM 751 O O . GLY A 1 96 ? 0.191 10.988 20.313 1.00 91.31 96 GLY A O 1
ATOM 752 N N . GLY A 1 97 ? -1.068 9.148 20.013 1.00 91.06 97 GLY A N 1
ATOM 753 C CA . GLY A 1 97 ? -0.531 8.769 18.707 1.00 91.06 97 GLY A CA 1
ATOM 754 C C . GLY A 1 97 ? -1.603 8.714 17.621 1.00 91.06 97 GLY A C 1
ATOM 755 O O . GLY A 1 97 ? -2.732 9.157 17.815 1.00 91.06 97 GLY A O 1
ATOM 756 N N . LEU A 1 98 ? -1.233 8.132 16.479 1.00 91.25 98 LEU A N 1
ATOM 757 C CA . LEU A 1 98 ? -2.165 7.886 15.380 1.00 91.25 98 LEU A CA 1
ATOM 758 C C . LEU A 1 98 ? -3.276 6.921 15.811 1.00 91.25 98 LEU A C 1
ATOM 760 O O . LEU A 1 98 ? -3.028 5.933 16.515 1.00 91.25 98 LEU A O 1
ATOM 764 N N . THR A 1 99 ? -4.479 7.189 15.328 1.00 94.12 99 THR A N 1
ATOM 765 C CA . THR A 1 99 ? -5.626 6.284 15.400 1.00 94.12 99 THR A CA 1
ATOM 766 C C . THR A 1 99 ? -5.405 5.047 14.524 1.00 94.12 99 THR A C 1
ATOM 768 O O . THR A 1 99 ? -4.583 5.045 13.602 1.00 94.12 99 THR A O 1
ATOM 771 N N . ALA A 1 100 ? -6.148 3.977 14.786 1.00 89.69 100 ALA A N 1
ATOM 772 C CA . ALA A 1 100 ? -6.204 2.777 13.961 1.00 89.69 100 ALA A CA 1
ATOM 773 C C . ALA A 1 100 ? -6.544 3.125 12.506 1.00 89.69 100 ALA A C 1
ATOM 775 O O . ALA A 1 100 ? -5.870 2.666 11.586 1.00 89.69 100 ALA A O 1
ATOM 776 N N . VAL A 1 101 ? -7.517 4.017 12.300 1.00 90.25 101 VAL A N 1
ATOM 777 C CA . VAL A 1 101 ? -7.918 4.487 10.968 1.00 90.25 101 VAL A CA 1
ATOM 778 C C . VAL A 1 101 ? -6.749 5.158 10.253 1.00 90.25 101 VAL A C 1
ATOM 780 O O . VAL A 1 101 ? -6.448 4.816 9.112 1.00 90.25 101 VAL A O 1
ATOM 783 N N . GLU A 1 102 ? -6.033 6.064 10.916 1.00 92.69 102 GLU A N 1
ATOM 784 C CA . GLU A 1 102 ? -4.861 6.714 10.321 1.00 92.69 102 GLU A CA 1
ATOM 785 C C . GLU A 1 102 ? -3.739 5.710 10.020 1.00 92.69 102 GLU A C 1
ATOM 787 O O . GLU A 1 102 ? -3.083 5.811 8.984 1.00 92.69 102 GLU A O 1
ATOM 792 N N . LYS A 1 103 ? -3.528 4.700 10.874 1.00 93.00 103 LYS A N 1
ATOM 793 C CA . LYS A 1 103 ? -2.556 3.618 10.627 1.00 93.00 103 LYS A CA 1
ATOM 794 C C . LYS A 1 103 ? -2.915 2.788 9.391 1.00 93.00 103 LYS A C 1
ATOM 796 O O . LYS A 1 103 ? -2.012 2.452 8.619 1.00 93.00 103 LYS A O 1
ATOM 801 N N . VAL A 1 104 ? -4.205 2.512 9.180 1.00 91.56 104 VAL A N 1
ATOM 802 C CA . VAL A 1 104 ? -4.728 1.854 7.971 1.00 91.56 104 VAL A CA 1
ATOM 803 C C . VAL A 1 104 ? -4.522 2.738 6.742 1.00 91.56 104 VAL A C 1
ATOM 805 O O . VAL A 1 104 ? -3.958 2.277 5.755 1.00 91.56 104 VAL A O 1
ATOM 808 N N . GLN A 1 105 ? -4.894 4.021 6.797 1.00 90.88 105 GLN A N 1
ATOM 809 C CA . GLN A 1 105 ? -4.704 4.953 5.673 1.00 90.88 105 GLN A CA 1
ATOM 810 C C . GLN A 1 105 ? -3.224 5.109 5.293 1.00 90.88 105 GLN A C 1
ATOM 812 O O . GLN A 1 105 ? -2.870 5.191 4.116 1.00 90.88 105 GLN A O 1
ATOM 817 N N . ASN A 1 106 ? -2.332 5.040 6.281 1.00 92.00 106 ASN A N 1
ATOM 818 C CA . ASN A 1 106 ? -0.886 5.049 6.080 1.00 92.00 106 ASN A CA 1
ATOM 819 C C . ASN A 1 106 ? -0.323 3.758 5.454 1.00 92.00 106 ASN A C 1
ATOM 821 O O . ASN A 1 106 ? 0.899 3.652 5.312 1.00 92.00 106 ASN A O 1
ATOM 825 N N . GLN A 1 107 ? -1.163 2.783 5.089 1.00 91.69 107 GLN A N 1
ATOM 826 C CA . GLN A 1 107 ? -0.766 1.625 4.282 1.00 91.69 107 GLN A CA 1
ATOM 827 C C . GLN A 1 107 ? -0.809 1.886 2.779 1.00 91.69 107 GLN A C 1
ATOM 829 O O . GLN A 1 107 ? -0.381 1.020 2.024 1.00 91.69 107 GLN A O 1
ATOM 834 N N . LYS A 1 108 ? -1.274 3.053 2.324 1.00 91.06 108 LYS A N 1
ATOM 835 C CA . LYS A 1 108 ? -1.166 3.447 0.915 1.00 91.06 108 LYS A CA 1
ATOM 836 C C . LYS A 1 108 ? 0.296 3.395 0.443 1.00 91.06 108 LYS A C 1
ATOM 838 O O . LYS A 1 108 ? 1.189 3.821 1.178 1.00 91.06 108 LYS A O 1
ATOM 843 N N . MET A 1 109 ? 0.540 2.921 -0.778 1.00 91.62 109 MET A N 1
ATOM 844 C CA . MET A 1 109 ? 1.871 2.739 -1.381 1.00 91.62 109 MET A CA 1
ATOM 845 C C . MET A 1 109 ? 2.783 1.729 -0.655 1.00 91.62 109 MET A C 1
ATOM 847 O O . MET A 1 109 ? 4.006 1.804 -0.792 1.00 91.62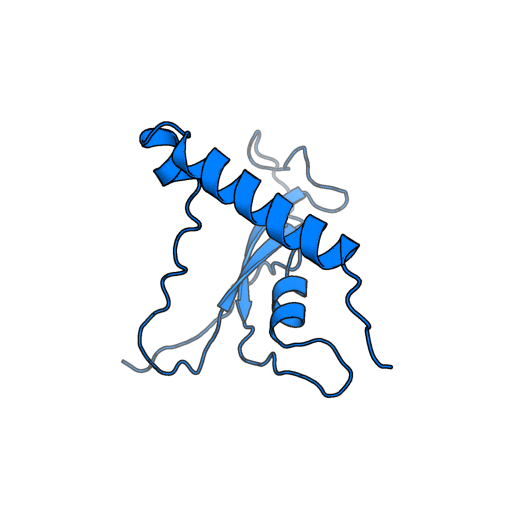 109 MET A O 1
ATOM 851 N N . LYS A 1 110 ? 2.226 0.801 0.136 1.00 88.38 110 LYS A N 1
ATOM 852 C CA . LYS A 1 110 ? 2.983 -0.209 0.903 1.00 88.38 110 LYS A CA 1
ATOM 853 C C . LYS A 1 110 ? 2.604 -1.651 0.564 1.00 88.38 110 LYS A C 1
ATOM 855 O O . LYS A 1 110 ? 2.783 -2.541 1.400 1.00 88.38 110 LYS A O 1
ATOM 860 N N . ALA A 1 111 ? 2.095 -1.897 -0.642 1.00 85.94 111 ALA A N 1
ATOM 861 C CA . ALA A 1 111 ? 1.864 -3.252 -1.122 1.00 85.94 111 ALA A CA 1
ATOM 862 C C . ALA A 1 111 ? 3.143 -4.102 -1.037 1.00 85.94 111 ALA A C 1
ATOM 864 O O . ALA A 1 111 ? 4.249 -3.643 -1.327 1.00 85.94 111 ALA A O 1
ATOM 865 N N . GLN A 1 112 ? 2.974 -5.353 -0.616 1.00 78.12 112 GLN A N 1
ATOM 866 C CA . GLN A 1 112 ? 4.034 -6.355 -0.578 1.00 78.12 112 GLN A CA 1
ATOM 867 C C . GLN A 1 112 ? 3.758 -7.405 -1.648 1.00 78.12 112 GLN A C 1
ATOM 869 O O . GLN A 1 112 ? 2.608 -7.795 -1.841 1.00 78.12 112 GLN A O 1
ATOM 874 N N . HIS A 1 113 ? 4.811 -7.873 -2.324 1.00 78.94 113 HIS A N 1
ATOM 875 C CA . HIS A 1 113 ? 4.695 -8.895 -3.368 1.00 78.94 113 HIS A CA 1
ATOM 876 C C . HIS A 1 113 ? 4.082 -10.196 -2.835 1.00 78.94 113 HIS A C 1
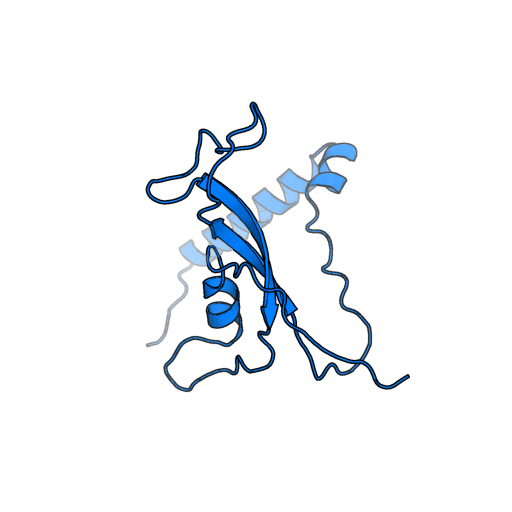ATOM 878 O O . HIS A 1 113 ? 3.297 -10.857 -3.509 1.00 78.94 113 HIS A O 1
ATOM 884 N N . ASN A 1 114 ? 4.463 -10.599 -1.624 1.00 79.62 114 ASN A N 1
ATOM 885 C CA . ASN A 1 114 ? 3.870 -11.751 -0.967 1.00 79.62 114 ASN A CA 1
ATOM 886 C C . ASN A 1 114 ? 2.480 -11.384 -0.435 1.00 79.62 114 ASN A C 1
ATOM 888 O O . ASN A 1 114 ? 2.340 -10.493 0.403 1.00 79.62 114 ASN A O 1
ATOM 892 N N . ALA A 1 115 ? 1.461 -12.105 -0.897 1.00 72.94 115 ALA A N 1
ATOM 893 C CA . ALA A 1 115 ? 0.137 -12.019 -0.302 1.00 72.94 115 ALA A CA 1
ATOM 894 C C . ALA A 1 115 ? 0.176 -12.533 1.152 1.00 72.94 115 ALA A C 1
ATOM 896 O O . ALA A 1 115 ? 0.935 -13.463 1.454 1.00 72.94 115 ALA A O 1
ATOM 897 N N . PRO A 1 116 ? -0.625 -11.956 2.063 1.00 77.44 116 PRO A N 1
ATOM 898 C CA . PRO A 1 116 ? -0.793 -12.521 3.393 1.00 77.44 116 PRO A CA 1
ATOM 899 C C . PRO A 1 116 ? -1.451 -13.905 3.300 1.00 77.44 116 PRO A C 1
ATOM 901 O O . PRO A 1 116 ? -2.450 -14.084 2.604 1.00 77.44 116 PRO A O 1
ATOM 904 N N . PHE A 1 117 ? -0.890 -14.881 4.016 1.00 81.19 117 PHE A N 1
ATOM 905 C CA . PHE A 1 117 ? -1.490 -16.204 4.176 1.00 81.19 117 PHE A CA 1
ATOM 906 C C . PHE A 1 117 ? -2.376 -16.220 5.421 1.00 81.19 117 PHE A C 1
ATOM 908 O O . PHE A 1 117 ? -1.935 -15.821 6.497 1.00 81.19 117 PHE A O 1
ATOM 915 N N . PHE A 1 118 ? -3.603 -16.711 5.279 1.00 82.81 118 PHE A N 1
ATOM 916 C CA . PHE A 1 118 ? -4.533 -16.953 6.378 1.00 82.81 118 PHE A CA 1
ATOM 917 C C . PHE A 1 118 ? -5.312 -18.246 6.117 1.00 82.81 118 PHE A C 1
ATOM 919 O O . PHE A 1 118 ? -5.334 -18.757 4.996 1.00 82.81 118 PHE A O 1
ATOM 926 N N . TRP A 1 119 ? -5.935 -18.785 7.158 1.00 83.50 119 TRP A N 1
ATOM 927 C CA . TRP A 1 119 ? -6.790 -19.966 7.089 1.00 83.50 119 TRP A CA 1
ATOM 928 C C . TRP A 1 119 ? -8.143 -19.651 7.720 1.00 83.50 119 TRP A C 1
ATOM 930 O O . TRP A 1 119 ? -8.261 -18.743 8.541 1.00 83.50 119 TRP A O 1
ATOM 940 N N . VAL A 1 120 ? -9.161 -20.410 7.330 1.00 80.19 120 VAL A N 1
ATOM 941 C CA . VAL A 1 120 ? -10.500 -20.346 7.918 1.00 80.19 120 VAL A CA 1
ATOM 942 C C . VAL A 1 120 ? -10.813 -21.689 8.560 1.00 80.19 120 VAL A C 1
ATOM 944 O O . VAL A 1 120 ? -10.485 -22.734 7.998 1.00 80.19 120 VAL A O 1
ATOM 947 N N . ASN A 1 121 ? -11.435 -21.663 9.736 1.00 78.00 121 ASN A N 1
ATOM 948 C CA . ASN A 1 121 ? -12.032 -22.863 10.311 1.00 78.00 121 ASN A CA 1
ATOM 949 C C . ASN A 1 121 ? -13.386 -23.058 9.623 1.00 78.00 121 ASN A C 1
ATOM 951 O O . ASN A 1 121 ? -14.262 -22.205 9.766 1.00 78.00 121 ASN A O 1
ATOM 955 N N . GLN A 1 122 ? -13.516 -24.124 8.833 1.00 65.31 122 GLN A N 1
ATOM 956 C CA . GLN A 1 122 ? -14.780 -24.526 8.207 1.00 65.31 122 GLN A CA 1
ATOM 957 C C . GLN A 1 122 ? -15.501 -25.569 9.051 1.00 65.31 122 GLN A C 1
ATOM 959 O O . GLN A 1 122 ? -14.807 -26.442 9.620 1.00 65.31 122 GLN A O 1
#

Radius of gyration: 22.53 Å; chains: 1; bounding box: 46×59×49 Å